Protein AF-A0A970XPZ6-F1 (afdb_monomer)

Solvent-accessible surface area (backbone atoms only — not comparable to full-atom values): 7240 Å² total; per-residue (Å²): 134,54,74,67,58,54,51,50,52,53,50,51,53,49,50,54,53,46,55,53,17,54,51,32,39,76,70,69,40,48,72,62,14,51,52,45,49,55,50,46,53,54,50,53,53,51,51,52,54,51,52,52,50,48,50,56,33,50,76,68,72,43,75,86,82,43,73,64,58,57,52,38,49,52,52,11,48,54,51,19,53,54,51,46,51,51,52,50,50,50,51,52,56,56,40,67,75,76,46,87,88,66,95,72,57,66,71,60,52,50,51,50,52,53,50,51,45,52,49,40,26,53,54,37,34,54,52,44,63,72,72,106

Radius of gyration: 18.89 Å; Cα contacts (8 Å, |Δi|>4): 57; chains: 1; bounding box: 42×30×52 Å

Sequence (132 aa):
MTTKQMLLLKYLILAFIGIIAIWQISSGNYAFGTGLLVGIIIAGITLSIKSRQINNLTEKGINPYDERVWTIAGKASYASIRVFAIISAIIVLTGSIWGPETMVNPYNLLGICLALLMLLYICFYYYYNWKM

pLDDT: mean 84.2, std 6.84, range [54.22, 95.0]

Foldseek 3Di:
DDPVVVVVVVVVVLVVLLVVLVVCVVVVNPVVSVVSVVVSVVVVVVVVVVVVVCVVCVVVVHDPDDPLLVVLLVQLLVQLVVVLVVVVVVVVVVCVVVDPPDDDDPVVVVVVSVVSSVVSSVVSSVVSVVVD

Structure (mmCIF, N/CA/C/O backbone):
data_AF-A0A970XPZ6-F1
#
_entry.id   AF-A0A970XPZ6-F1
#
loop_
_atom_site.group_PDB
_atom_site.id
_atom_site.type_symbol
_atom_site.label_atom_id
_atom_site.label_alt_id
_atom_site.label_comp_id
_atom_site.label_asym_id
_atom_site.label_entity_id
_atom_site.label_seq_id
_atom_site.pdbx_PDB_ins_code
_atom_site.Cartn_x
_atom_site.Cartn_y
_atom_site.Cartn_z
_atom_site.occupancy
_atom_site.B_iso_or_equiv
_atom_site.auth_seq_id
_atom_site.auth_comp_id
_atom_site.auth_asym_id
_atom_site.auth_atom_id
_atom_site.pdbx_PDB_model_num
ATOM 1 N N . MET A 1 1 ? 1.357 -1.908 22.784 1.00 54.22 1 MET A N 1
ATOM 2 C CA . MET A 1 1 ? 1.817 -0.666 22.121 1.00 54.22 1 MET A CA 1
ATOM 3 C C . MET A 1 1 ? 0.833 0.440 22.470 1.00 54.22 1 MET A C 1
ATOM 5 O O . MET A 1 1 ? -0.362 0.217 22.313 1.00 54.22 1 MET A O 1
ATOM 9 N N . THR A 1 2 ? 1.274 1.576 23.010 1.00 74.75 2 THR A N 1
ATOM 10 C CA . THR A 1 2 ? 0.337 2.653 23.390 1.00 74.75 2 THR A CA 1
ATOM 11 C C . THR A 1 2 ? -0.149 3.416 22.150 1.00 74.75 2 THR A C 1
ATOM 13 O O . THR A 1 2 ? 0.552 3.489 21.139 1.00 74.75 2 THR A O 1
ATOM 16 N N . THR A 1 3 ? -1.350 4.003 22.197 1.00 73.69 3 THR A N 1
ATOM 17 C CA . THR A 1 3 ? -1.936 4.781 21.080 1.00 73.69 3 THR A CA 1
ATOM 18 C C . THR A 1 3 ? -1.007 5.899 20.593 1.00 73.69 3 THR A C 1
ATOM 20 O O . THR A 1 3 ? -0.883 6.123 19.389 1.00 73.69 3 THR A O 1
ATOM 23 N N . LYS A 1 4 ? -0.277 6.532 21.521 1.00 75.00 4 LYS A N 1
ATOM 24 C CA . LYS A 1 4 ? 0.753 7.541 21.234 1.00 75.00 4 LYS A CA 1
ATOM 25 C C . LYS A 1 4 ? 1.959 6.962 20.484 1.00 75.00 4 LYS A C 1
ATOM 27 O O . LYS A 1 4 ? 2.384 7.549 19.495 1.00 75.00 4 LYS A O 1
ATOM 32 N N . GLN A 1 5 ? 2.470 5.797 20.894 1.00 82.31 5 GLN A N 1
ATOM 33 C CA . GLN A 1 5 ? 3.575 5.116 20.198 1.00 82.31 5 GLN A CA 1
ATOM 34 C C . GLN A 1 5 ? 3.187 4.704 18.773 1.00 82.31 5 GLN A C 1
ATOM 36 O O . GLN A 1 5 ? 3.985 4.833 17.849 1.00 82.31 5 GLN A O 1
ATOM 41 N N . MET A 1 6 ? 1.948 4.248 18.577 1.00 79.75 6 MET A N 1
ATOM 42 C CA . MET A 1 6 ? 1.447 3.854 17.260 1.00 79.75 6 MET A CA 1
ATOM 43 C C . MET A 1 6 ? 1.254 5.055 16.320 1.00 79.75 6 MET A C 1
ATOM 45 O O . MET A 1 6 ? 1.529 4.945 15.127 1.00 79.75 6 MET A O 1
ATOM 49 N N . LEU A 1 7 ? 0.807 6.207 16.831 1.00 80.94 7 LEU A N 1
ATOM 50 C CA . LEU A 1 7 ? 0.757 7.453 16.056 1.00 80.94 7 LEU A CA 1
ATOM 51 C C . LEU A 1 7 ? 2.159 7.936 15.678 1.00 80.94 7 LEU A C 1
ATOM 53 O O . LEU A 1 7 ? 2.390 8.274 14.519 1.00 80.94 7 LEU A O 1
ATOM 57 N N . LEU A 1 8 ? 3.096 7.910 16.628 1.00 85.69 8 LEU A N 1
ATOM 58 C CA . LEU A 1 8 ? 4.485 8.299 16.392 1.00 85.69 8 LEU A CA 1
ATOM 59 C C . LEU A 1 8 ? 5.123 7.423 15.305 1.00 85.69 8 LEU A C 1
ATOM 61 O O . LEU A 1 8 ? 5.716 7.955 14.370 1.00 85.69 8 LEU A O 1
ATOM 65 N N . LEU A 1 9 ? 4.917 6.103 15.360 1.00 87.31 9 LEU A N 1
ATOM 66 C CA . LEU A 1 9 ? 5.397 5.183 14.328 1.00 87.31 9 LEU A CA 1
ATOM 67 C C . LEU A 1 9 ? 4.852 5.546 12.937 1.00 87.31 9 LEU A C 1
ATOM 69 O O . LEU A 1 9 ? 5.608 5.570 11.970 1.00 87.31 9 LEU A O 1
ATOM 73 N N . LYS A 1 10 ? 3.5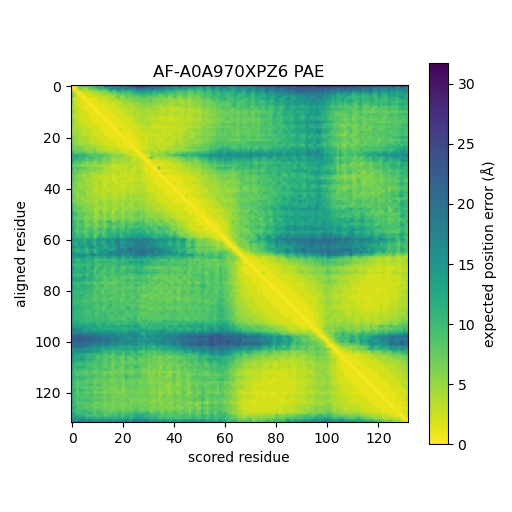58 5.868 12.824 1.00 84.56 10 LYS A N 1
ATOM 74 C CA . LYS A 1 10 ? 2.947 6.258 11.542 1.00 84.56 10 LYS A CA 1
ATOM 75 C C . LYS A 1 10 ? 3.564 7.538 10.978 1.00 84.56 10 LYS A C 1
ATOM 77 O O . LYS A 1 10 ? 3.843 7.590 9.784 1.00 84.56 10 LYS A O 1
ATOM 82 N N . TYR A 1 11 ? 3.816 8.539 11.821 1.00 86.88 11 TYR A N 1
ATOM 83 C CA . TYR A 1 11 ? 4.491 9.766 11.392 1.00 86.88 11 TYR A CA 1
ATOM 84 C C . TYR A 1 11 ? 5.957 9.534 11.019 1.00 86.88 11 TYR A C 1
ATOM 86 O O . TYR A 1 11 ? 6.414 10.110 10.036 1.00 86.88 11 TYR A O 1
ATOM 94 N N . LEU A 1 12 ? 6.673 8.655 11.728 1.00 89.69 12 LEU A N 1
ATOM 95 C CA . LEU A 1 12 ? 8.035 8.261 11.352 1.00 89.69 12 LEU A CA 1
ATOM 96 C C . LEU A 1 12 ? 8.075 7.575 9.986 1.00 89.69 12 LEU A C 1
ATOM 98 O O . LEU A 1 12 ? 8.940 7.891 9.176 1.00 89.69 12 LEU A O 1
ATOM 102 N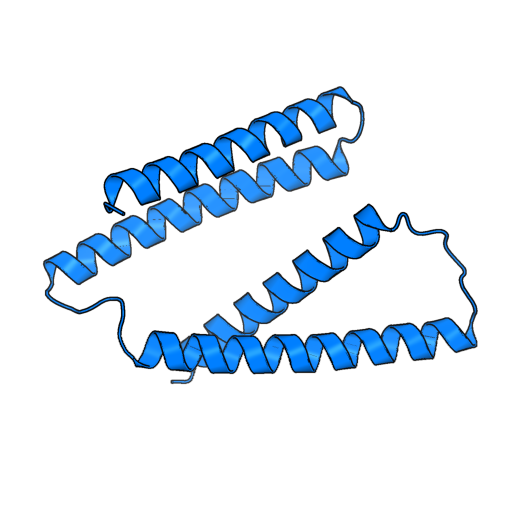 N . ILE A 1 13 ? 7.122 6.684 9.705 1.00 88.50 13 ILE A N 1
ATOM 103 C CA . ILE A 1 13 ? 7.010 6.037 8.392 1.00 88.50 13 ILE A CA 1
ATOM 104 C C . ILE A 1 13 ? 6.763 7.089 7.302 1.00 88.50 13 ILE A C 1
ATOM 106 O O . ILE A 1 13 ? 7.450 7.080 6.285 1.00 88.50 13 ILE A O 1
ATOM 110 N N . LEU A 1 14 ? 5.836 8.030 7.518 1.00 88.31 14 LEU A N 1
ATOM 111 C CA . LEU A 1 14 ? 5.578 9.110 6.556 1.00 88.31 14 LEU A CA 1
ATOM 112 C C . LEU A 1 14 ? 6.809 10.004 6.345 1.00 88.31 14 LEU A C 1
ATOM 114 O O . LEU A 1 14 ? 7.115 10.353 5.207 1.00 88.31 14 LEU A O 1
ATOM 118 N N . ALA A 1 15 ? 7.541 10.333 7.413 1.00 90.00 15 ALA A N 1
ATOM 119 C CA . ALA A 1 15 ? 8.773 11.113 7.332 1.00 90.00 15 ALA A CA 1
ATOM 120 C C . ALA A 1 15 ? 9.864 10.372 6.546 1.00 90.00 15 ALA A C 1
ATOM 122 O O . ALA A 1 15 ? 10.513 10.963 5.685 1.00 90.00 15 ALA A O 1
ATOM 123 N N . PHE A 1 16 ? 10.022 9.069 6.784 1.00 91.38 16 PHE A N 1
ATOM 124 C CA . PHE A 1 16 ? 10.981 8.234 6.065 1.00 91.38 16 PHE A CA 1
ATOM 125 C C . PHE A 1 16 ? 10.674 8.170 4.562 1.00 91.38 16 PHE A C 1
ATOM 127 O O . PHE A 1 16 ? 11.562 8.389 3.739 1.00 91.38 16 PHE A O 1
ATOM 134 N N . ILE A 1 17 ? 9.405 7.963 4.193 1.00 89.00 17 ILE A N 1
ATOM 135 C CA . ILE A 1 17 ? 8.975 7.990 2.786 1.00 89.00 17 ILE A CA 1
ATOM 136 C C . ILE A 1 17 ? 9.193 9.391 2.189 1.00 89.00 17 ILE A C 1
ATOM 138 O O . ILE A 1 17 ? 9.597 9.504 1.034 1.00 89.00 17 ILE A O 1
ATOM 142 N N . GLY A 1 18 ? 8.997 10.457 2.971 1.00 88.19 18 GLY A N 1
ATOM 143 C CA . GLY A 1 18 ? 9.252 11.838 2.548 1.00 88.19 18 GLY A CA 1
ATOM 144 C C . GLY A 1 18 ? 10.713 12.105 2.201 1.00 88.19 18 GLY A C 1
ATOM 145 O O . GLY A 1 18 ? 10.994 12.698 1.161 1.00 88.19 18 GLY A O 1
ATOM 146 N N . ILE A 1 19 ? 11.644 11.603 3.014 1.00 92.06 19 ILE A N 1
ATOM 147 C CA . ILE A 1 19 ? 13.085 11.698 2.738 1.00 92.06 19 ILE A CA 1
ATOM 148 C C . ILE A 1 19 ? 13.424 10.977 1.427 1.00 92.06 19 ILE A C 1
ATOM 150 O O . ILE A 1 19 ? 14.117 11.537 0.578 1.00 92.06 19 ILE A O 1
ATOM 154 N N . ILE A 1 20 ? 12.884 9.770 1.223 1.00 88.75 20 ILE A N 1
ATOM 155 C CA . ILE A 1 20 ? 13.082 9.003 -0.017 1.00 88.75 20 ILE A CA 1
ATOM 156 C C . ILE A 1 20 ? 12.513 9.754 -1.225 1.00 88.75 20 ILE A C 1
ATOM 158 O O . ILE A 1 20 ? 13.147 9.794 -2.278 1.00 88.75 20 ILE A O 1
ATOM 162 N N . ALA A 1 21 ? 11.340 10.371 -1.082 1.00 87.19 21 ALA A N 1
ATOM 163 C CA . ALA A 1 21 ? 10.704 11.123 -2.156 1.00 87.19 21 ALA A CA 1
ATOM 164 C C . ALA A 1 21 ? 11.554 12.330 -2.586 1.00 87.19 21 ALA A C 1
ATOM 166 O O . ALA A 1 21 ? 11.796 12.514 -3.779 1.00 87.19 21 ALA A O 1
ATOM 167 N N . ILE A 1 22 ? 12.065 13.106 -1.624 1.00 89.50 22 ILE A N 1
ATOM 168 C CA . ILE A 1 22 ? 12.953 14.250 -1.889 1.00 89.50 22 ILE A CA 1
ATOM 169 C C . ILE A 1 22 ? 14.245 13.776 -2.562 1.00 89.50 22 ILE A C 1
ATOM 171 O O . ILE A 1 22 ? 14.671 14.361 -3.559 1.00 89.50 22 ILE A O 1
ATOM 175 N N . TRP A 1 23 ? 14.832 12.682 -2.071 1.00 90.50 23 TRP A N 1
ATOM 176 C CA . TRP A 1 23 ? 16.043 12.111 -2.654 1.00 90.50 23 TRP A CA 1
ATOM 177 C C . TRP A 1 23 ? 15.837 11.638 -4.104 1.00 90.50 23 TRP A C 1
ATOM 179 O O . TRP A 1 23 ? 16.689 11.875 -4.964 1.00 90.50 23 TRP A O 1
ATOM 189 N N . GLN A 1 24 ? 14.686 11.036 -4.413 1.00 86.38 24 GLN A N 1
ATOM 190 C CA . GLN A 1 24 ? 14.331 10.612 -5.773 1.00 86.38 24 GLN A CA 1
ATOM 191 C C . GLN A 1 24 ? 14.150 11.796 -6.729 1.00 86.38 24 GLN A C 1
ATOM 193 O O . GLN A 1 24 ? 14.605 11.730 -7.871 1.00 86.38 24 GLN A O 1
ATOM 198 N N . ILE A 1 25 ? 13.570 12.904 -6.253 1.00 87.06 25 ILE A N 1
ATOM 199 C CA . ILE A 1 25 ? 13.474 14.150 -7.029 1.00 87.06 25 ILE A CA 1
ATOM 200 C C . ILE A 1 25 ? 14.874 14.703 -7.314 1.00 87.06 25 ILE A C 1
ATOM 202 O O . ILE A 1 25 ? 15.170 15.037 -8.459 1.00 87.06 25 ILE A O 1
ATOM 206 N N . SER A 1 26 ? 15.760 14.743 -6.310 1.00 87.75 26 SER A N 1
ATOM 207 C CA . SER A 1 26 ? 17.138 15.214 -6.513 1.00 87.75 26 SER A CA 1
ATOM 208 C C . SER A 1 26 ? 17.976 14.298 -7.411 1.00 87.75 26 SER A C 1
ATOM 210 O O . SER A 1 26 ? 18.891 14.772 -8.073 1.00 87.75 26 SER A O 1
ATOM 212 N N . SER A 1 27 ? 17.645 13.005 -7.472 1.00 86.31 27 SER A N 1
ATOM 213 C CA . SER A 1 27 ? 18.329 12.015 -8.318 1.00 86.31 27 SER A CA 1
ATOM 214 C C . SER A 1 27 ? 17.816 12.003 -9.768 1.00 86.31 27 SER A C 1
ATOM 216 O O . SER A 1 27 ? 18.243 11.170 -10.563 1.00 86.31 27 SER A O 1
ATOM 218 N N . GLY A 1 28 ? 16.892 12.907 -10.124 1.00 82.50 28 GLY A N 1
ATOM 219 C CA . GLY A 1 28 ? 16.363 13.074 -11.482 1.00 82.50 28 GLY A CA 1
ATOM 220 C C . GLY A 1 28 ? 15.112 12.247 -11.802 1.00 82.50 28 GLY A C 1
ATOM 221 O O . GLY A 1 28 ? 14.565 12.373 -12.897 1.00 82.50 28 GLY A O 1
ATOM 222 N N . ASN A 1 29 ? 14.601 11.440 -10.865 1.00 81.56 29 ASN A N 1
ATOM 223 C CA . ASN A 1 29 ? 13.380 10.654 -11.061 1.00 81.56 29 ASN A CA 1
ATOM 224 C C . ASN A 1 29 ? 12.138 11.408 -10.557 1.00 81.56 29 ASN A C 1
ATOM 226 O O . ASN A 1 29 ? 11.506 11.056 -9.554 1.00 81.56 29 ASN A O 1
ATOM 230 N N . TYR A 1 30 ? 11.790 12.475 -11.278 1.00 80.75 30 TYR A N 1
ATOM 231 C CA . TYR A 1 30 ? 10.707 13.389 -10.908 1.00 80.75 30 TYR A CA 1
ATOM 232 C C . TYR A 1 30 ? 9.338 12.707 -10.821 1.00 80.75 30 TYR A C 1
ATOM 234 O O . TYR A 1 30 ? 8.588 12.969 -9.883 1.00 80.75 30 TYR A O 1
ATOM 242 N N . ALA A 1 31 ? 9.005 11.813 -11.757 1.00 78.31 31 ALA A N 1
ATOM 243 C CA . ALA A 1 31 ? 7.698 11.151 -11.786 1.00 78.31 31 ALA A CA 1
ATOM 244 C C . ALA A 1 31 ? 7.470 10.274 -10.544 1.00 78.31 31 ALA A C 1
ATOM 246 O O . ALA A 1 31 ? 6.422 10.348 -9.904 1.00 78.31 31 ALA A O 1
ATOM 247 N N . PHE A 1 32 ? 8.475 9.486 -10.155 1.00 78.56 32 PHE A N 1
ATOM 248 C CA . PHE A 1 32 ? 8.377 8.629 -8.975 1.00 78.56 32 PHE A CA 1
ATOM 249 C C . PHE A 1 32 ? 8.377 9.444 -7.673 1.00 78.56 32 PHE A C 1
ATOM 251 O O . PHE A 1 32 ? 7.538 9.222 -6.798 1.00 78.56 32 PHE A O 1
ATOM 258 N N . GLY A 1 33 ? 9.274 10.428 -7.556 1.00 80.94 33 GLY A N 1
ATOM 259 C CA . GLY A 1 33 ? 9.377 11.267 -6.361 1.00 80.94 33 GLY A CA 1
ATOM 260 C C . GLY A 1 33 ? 8.140 12.141 -6.114 1.00 80.94 33 GLY A C 1
ATOM 261 O O . GLY A 1 33 ? 7.667 12.237 -4.981 1.00 80.94 33 GLY A O 1
ATOM 262 N N . THR A 1 34 ? 7.550 12.714 -7.167 1.00 83.12 34 THR A N 1
ATOM 263 C CA . THR A 1 34 ? 6.284 13.467 -7.060 1.00 83.12 34 THR A CA 1
ATOM 264 C C . THR A 1 34 ? 5.112 12.561 -6.684 1.00 83.12 34 THR A C 1
ATOM 266 O O . THR A 1 34 ? 4.318 12.931 -5.818 1.00 83.12 34 THR A O 1
ATOM 269 N N . GLY A 1 35 ? 5.042 11.347 -7.243 1.00 83.44 35 GLY A N 1
ATOM 270 C CA . GLY A 1 35 ? 4.042 10.346 -6.865 1.00 83.44 35 GLY A CA 1
ATOM 271 C C . GLY A 1 35 ? 4.102 9.978 -5.379 1.00 83.44 35 GLY A C 1
ATOM 272 O O . GLY A 1 35 ? 3.068 9.944 -4.708 1.00 83.44 35 GLY A O 1
ATOM 273 N N . LEU A 1 36 ? 5.308 9.783 -4.835 1.00 85.12 36 LEU A N 1
ATOM 274 C CA . LEU A 1 36 ? 5.499 9.536 -3.403 1.00 85.12 36 LEU A CA 1
ATOM 275 C C . LEU A 1 36 ? 5.056 10.728 -2.543 1.00 85.12 36 LEU A C 1
ATOM 277 O O . LEU A 1 36 ? 4.357 10.523 -1.550 1.00 85.12 36 LEU A O 1
ATOM 281 N N . LEU A 1 37 ? 5.402 11.965 -2.923 1.00 86.62 37 LEU A N 1
ATOM 282 C CA . LEU A 1 37 ? 4.977 13.163 -2.186 1.00 86.62 37 LEU A CA 1
ATOM 283 C C . LEU A 1 37 ? 3.452 13.310 -2.148 1.00 86.62 37 LEU A C 1
ATOM 285 O O . LEU A 1 37 ? 2.884 13.530 -1.076 1.00 86.62 37 LEU A O 1
ATOM 289 N N . VAL A 1 38 ? 2.780 13.140 -3.289 1.00 87.50 38 VAL A N 1
ATOM 290 C CA . VAL A 1 38 ? 1.310 13.173 -3.355 1.00 87.50 38 VAL A CA 1
ATOM 291 C C . VAL A 1 38 ? 0.712 12.074 -2.472 1.00 87.50 38 VAL A C 1
ATOM 293 O O . VAL A 1 38 ? -0.213 12.338 -1.700 1.00 87.50 38 VAL A O 1
ATOM 296 N N . GLY A 1 39 ? 1.282 10.867 -2.514 1.00 84.81 39 GLY A N 1
ATOM 297 C CA . GLY A 1 39 ? 0.878 9.755 -1.656 1.00 84.81 39 GLY A CA 1
ATOM 298 C C . GLY A 1 39 ? 0.982 10.078 -0.162 1.00 84.81 39 GLY A C 1
ATOM 299 O O . GLY A 1 39 ? 0.042 9.807 0.587 1.00 84.81 39 GLY A O 1
ATOM 300 N N . ILE A 1 40 ? 2.076 10.713 0.273 1.00 88.38 40 ILE A N 1
ATOM 301 C CA . ILE A 1 40 ? 2.269 11.141 1.670 1.00 88.38 40 ILE A CA 1
ATOM 302 C C . ILE A 1 40 ? 1.209 12.161 2.085 1.00 88.38 40 ILE A C 1
ATOM 304 O O . ILE A 1 40 ? 0.641 12.037 3.171 1.00 88.38 40 ILE A O 1
ATOM 308 N N . ILE A 1 41 ? 0.918 13.150 1.234 1.00 86.19 41 ILE A N 1
ATOM 309 C CA . ILE A 1 41 ? -0.080 14.187 1.528 1.00 86.19 41 ILE A 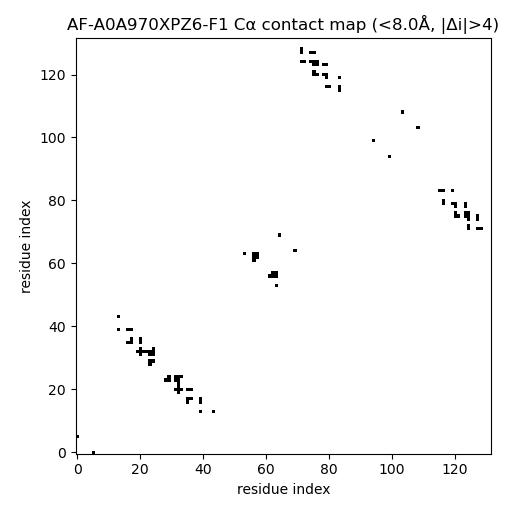CA 1
ATOM 310 C C . ILE A 1 41 ? -1.460 13.548 1.720 1.00 86.19 41 ILE A C 1
ATOM 312 O O . ILE A 1 41 ? -2.112 13.773 2.744 1.00 86.19 41 ILE A O 1
ATOM 316 N N . ILE A 1 42 ? -1.883 12.695 0.783 1.00 86.06 42 ILE A N 1
ATOM 317 C CA . ILE A 1 42 ? -3.173 11.994 0.855 1.00 86.06 42 ILE A CA 1
ATOM 318 C C . ILE A 1 42 ? -3.234 11.099 2.100 1.00 86.06 42 ILE A C 1
ATOM 320 O O . ILE A 1 42 ? -4.237 11.104 2.824 1.00 86.06 42 ILE A O 1
ATOM 324 N N . ALA A 1 43 ? -2.163 10.355 2.387 1.00 85.19 43 ALA A N 1
ATOM 325 C CA . ALA A 1 43 ? -2.083 9.495 3.562 1.00 85.19 43 ALA A CA 1
ATOM 326 C C . ALA A 1 43 ? -2.174 10.301 4.867 1.00 85.19 43 ALA A C 1
ATOM 328 O O . ALA A 1 43 ? -2.912 9.909 5.773 1.00 85.19 43 ALA A O 1
ATOM 329 N N . GLY A 1 44 ? -1.492 11.445 4.952 1.00 83.81 44 GLY A N 1
ATOM 330 C CA . GLY A 1 44 ? -1.534 12.342 6.108 1.00 83.81 44 GLY A CA 1
ATOM 331 C C . GLY A 1 44 ? -2.930 12.919 6.358 1.00 83.81 44 GLY A C 1
ATOM 332 O O . GLY A 1 44 ? -3.426 12.868 7.488 1.00 83.81 44 GLY A O 1
ATOM 333 N N . ILE A 1 45 ? -3.604 13.390 5.303 1.00 84.50 45 ILE A N 1
ATOM 334 C CA . ILE A 1 45 ? -4.986 13.893 5.384 1.00 84.50 45 ILE A CA 1
ATOM 335 C C . ILE A 1 45 ? -5.923 12.782 5.870 1.00 84.50 45 ILE A C 1
ATOM 337 O O . ILE A 1 45 ? -6.667 12.964 6.836 1.00 84.50 45 ILE A O 1
ATOM 341 N N . THR A 1 46 ? -5.842 11.604 5.250 1.00 81.69 46 THR A N 1
ATOM 342 C CA . THR A 1 46 ? -6.696 10.456 5.588 1.00 81.69 46 THR A CA 1
ATOM 343 C C . THR A 1 46 ? -6.472 9.996 7.029 1.00 81.69 46 THR A C 1
ATOM 345 O O . THR A 1 46 ? -7.430 9.702 7.748 1.00 81.69 46 THR A O 1
ATOM 348 N N . LEU A 1 47 ? -5.216 9.975 7.488 1.00 83.25 47 LEU A N 1
ATOM 349 C CA . LEU A 1 47 ? -4.874 9.612 8.860 1.00 83.25 47 LEU A CA 1
ATOM 350 C C . LEU A 1 47 ? -5.478 10.596 9.869 1.00 83.25 47 LEU A C 1
ATOM 352 O O . LEU A 1 47 ? -6.035 10.165 10.880 1.00 83.25 47 LEU A O 1
ATOM 356 N N . SER A 1 48 ? -5.402 11.896 9.579 1.00 80.88 48 SER A N 1
ATOM 357 C CA . SER A 1 48 ? -5.963 12.950 10.429 1.00 80.88 48 SER A CA 1
ATOM 358 C C . SER A 1 48 ? -7.484 12.829 10.546 1.00 80.88 48 SER A C 1
ATOM 360 O O . SER A 1 48 ? -8.021 12.810 11.657 1.00 80.88 48 SER A O 1
ATOM 362 N N . ILE A 1 49 ? -8.178 12.642 9.416 1.00 83.25 49 ILE A N 1
ATOM 363 C CA . ILE A 1 49 ? -9.635 12.437 9.387 1.00 83.25 49 ILE A CA 1
ATOM 364 C C . ILE A 1 49 ? -10.012 11.200 10.207 1.00 83.25 49 ILE A C 1
ATOM 366 O O . ILE A 1 49 ? -10.863 11.282 11.096 1.00 83.25 49 ILE A O 1
ATOM 370 N N . LYS A 1 50 ? -9.341 10.069 9.965 1.00 80.50 50 LYS A N 1
ATOM 371 C CA . LYS A 1 50 ? -9.628 8.813 10.666 1.00 80.50 50 LYS A CA 1
ATOM 372 C C . LYS A 1 50 ? -9.354 8.923 12.167 1.00 80.50 50 LYS A C 1
ATOM 374 O O . LYS A 1 50 ? -10.136 8.415 12.963 1.00 80.50 50 LYS A O 1
ATOM 379 N N . SER A 1 51 ? -8.285 9.609 12.571 1.00 79.56 51 SER A N 1
ATOM 380 C CA . SER A 1 51 ? -7.976 9.814 13.991 1.00 79.56 51 SER A CA 1
ATOM 381 C C . SER A 1 51 ? -9.050 10.648 14.690 1.00 79.56 51 SER A C 1
ATOM 383 O O . SER A 1 51 ? -9.440 10.309 15.804 1.00 79.56 51 SER A O 1
ATOM 385 N N . ARG A 1 52 ? -9.564 11.699 14.036 1.00 80.38 52 ARG A N 1
ATOM 386 C CA . ARG A 1 52 ? -10.680 12.500 14.569 1.00 80.38 52 ARG A CA 1
ATOM 387 C C . ARG A 1 52 ? -11.954 11.668 14.700 1.00 80.38 52 ARG A C 1
ATOM 389 O O . ARG A 1 52 ? -12.608 11.715 15.733 1.00 80.38 52 ARG A O 1
ATOM 396 N N . GLN A 1 53 ? -12.280 10.869 13.685 1.00 79.88 53 GLN A N 1
ATOM 397 C CA . GLN A 1 53 ? -13.456 9.994 13.717 1.00 79.88 53 GLN A CA 1
ATOM 398 C C . GLN A 1 53 ? -13.372 8.941 14.826 1.00 79.88 53 GLN A C 1
ATOM 400 O O . GLN A 1 53 ? -14.345 8.753 15.550 1.00 79.88 53 GLN A O 1
ATOM 405 N N . ILE A 1 54 ? -12.218 8.289 14.997 1.00 79.69 54 ILE A N 1
ATOM 406 C CA . ILE A 1 54 ? -12.020 7.292 16.060 1.00 79.69 54 ILE A CA 1
ATOM 407 C C . ILE A 1 54 ? -12.171 7.937 17.440 1.00 79.69 54 ILE A C 1
ATOM 409 O O . ILE A 1 54 ? -12.849 7.365 18.292 1.00 79.69 54 ILE A O 1
ATOM 413 N N . ASN A 1 55 ? -11.597 9.124 17.656 1.00 80.19 55 ASN A N 1
ATOM 414 C CA . ASN A 1 55 ? -11.738 9.837 18.926 1.00 80.19 55 ASN A CA 1
ATOM 415 C C . ASN A 1 55 ? -13.211 10.166 19.210 1.00 80.19 55 ASN A C 1
ATOM 417 O O . ASN A 1 55 ? -13.705 9.820 20.276 1.00 80.19 55 ASN A O 1
ATOM 421 N N . ASN A 1 56 ? -13.941 10.693 18.220 1.00 81.56 56 ASN A N 1
ATOM 422 C CA . ASN A 1 56 ? -15.371 10.994 18.353 1.00 81.56 56 ASN A CA 1
ATOM 423 C C . ASN A 1 56 ? -16.226 9.744 18.641 1.00 81.56 56 ASN A C 1
ATOM 425 O O . ASN A 1 56 ? -17.203 9.823 19.381 1.00 81.56 56 ASN A O 1
ATOM 429 N N . LEU A 1 57 ? -15.906 8.594 18.036 1.00 78.81 57 LEU A N 1
ATOM 430 C CA . LEU A 1 57 ? -16.606 7.327 18.299 1.00 78.81 57 LEU A CA 1
ATOM 431 C C . LEU A 1 57 ? -16.299 6.799 19.704 1.00 78.81 57 LEU A C 1
ATOM 433 O O . LEU A 1 57 ? -17.206 6.345 20.398 1.00 78.81 57 LEU A O 1
ATOM 437 N N . THR A 1 58 ? -15.044 6.936 20.137 1.00 79.50 58 THR A N 1
ATOM 438 C CA . THR A 1 58 ? -14.596 6.539 21.479 1.00 79.50 58 THR A CA 1
ATOM 439 C C . THR A 1 58 ? -15.259 7.399 22.557 1.00 79.50 58 THR A C 1
ATOM 441 O O . THR A 1 58 ? -15.734 6.866 23.554 1.00 79.50 58 THR A O 1
ATOM 444 N N . GLU A 1 59 ? -15.369 8.713 22.337 1.00 82.31 59 GLU A N 1
ATOM 445 C CA . GLU A 1 59 ? -16.079 9.643 23.231 1.00 82.31 59 GLU A CA 1
ATOM 446 C C . GLU A 1 59 ? -17.573 9.321 23.354 1.00 82.31 59 GLU A C 1
ATOM 448 O O . GLU A 1 59 ? -18.169 9.524 24.407 1.00 82.31 59 GLU A O 1
ATOM 453 N N . LYS A 1 60 ? -18.179 8.764 22.299 1.00 83.12 60 LYS A N 1
ATOM 454 C CA . LYS A 1 60 ? -19.574 8.301 22.305 1.00 83.12 60 LYS A CA 1
ATOM 455 C C . LYS A 1 60 ? -19.757 6.909 22.922 1.00 83.12 60 LYS A C 1
ATOM 457 O O . LYS A 1 60 ? -20.874 6.401 22.918 1.00 83.12 60 LYS A O 1
ATOM 462 N N . GLY A 1 61 ? -18.688 6.275 23.410 1.00 78.50 61 GLY A N 1
ATOM 463 C CA . GLY A 1 61 ? -18.724 4.912 23.950 1.00 78.50 61 GLY A CA 1
ATOM 464 C C . GLY A 1 61 ? -19.001 3.829 22.900 1.00 78.50 61 GLY A C 1
ATOM 465 O O . GLY A 1 61 ? -19.294 2.691 23.258 1.00 78.50 61 GLY A O 1
ATOM 466 N N . ILE A 1 62 ? -18.918 4.160 21.606 1.00 75.81 62 ILE A N 1
ATOM 467 C CA . ILE A 1 62 ? -19.116 3.213 20.505 1.00 75.81 62 ILE A CA 1
ATOM 468 C C . ILE A 1 62 ? -17.781 2.525 20.242 1.00 75.81 62 ILE A C 1
ATOM 470 O O . ILE A 1 62 ? -16.782 3.205 20.021 1.00 75.81 62 ILE A O 1
ATOM 474 N N . ASN A 1 63 ? -17.754 1.190 20.221 1.00 75.00 63 ASN A N 1
ATOM 475 C CA . ASN A 1 63 ? -16.547 0.447 19.866 1.00 75.00 63 ASN A CA 1
ATOM 476 C C . ASN A 1 63 ? -16.222 0.650 18.368 1.00 75.00 63 ASN A C 1
ATOM 478 O O . ASN A 1 63 ? -16.965 0.160 17.517 1.00 75.00 63 ASN A O 1
ATOM 482 N N . PRO A 1 64 ? -15.119 1.336 18.008 1.00 65.00 64 PRO A N 1
ATOM 483 C CA . PRO A 1 64 ? -14.759 1.562 16.609 1.00 65.00 64 PRO A CA 1
ATOM 484 C C . PRO A 1 64 ? -14.174 0.311 15.930 1.00 65.00 64 PRO A C 1
ATOM 486 O O . PRO A 1 64 ? -14.036 0.291 14.706 1.00 65.00 64 PRO A O 1
ATOM 489 N N . TYR A 1 65 ? -13.819 -0.722 16.700 1.00 67.19 65 TYR A N 1
ATOM 490 C CA . TYR A 1 65 ? -13.289 -1.996 16.212 1.00 67.19 65 TYR A CA 1
ATOM 491 C C . TYR A 1 65 ? -14.304 -3.110 16.453 1.00 67.19 65 TYR A C 1
ATOM 493 O O . TYR A 1 65 ? -14.085 -4.019 17.253 1.00 67.19 65 TYR A O 1
ATOM 501 N N . ASP A 1 66 ? -15.432 -2.994 15.764 1.00 74.19 66 ASP A N 1
ATOM 502 C CA . ASP A 1 66 ? -16.499 -3.984 15.794 1.00 74.19 66 ASP A CA 1
ATOM 503 C C . ASP A 1 66 ? -16.139 -5.227 14.953 1.00 74.19 66 ASP A C 1
ATOM 505 O O . ASP A 1 66 ? -15.370 -5.153 13.985 1.00 74.19 66 ASP A O 1
ATOM 509 N N . GLU A 1 67 ? -16.716 -6.378 15.283 1.00 76.31 67 GLU A N 1
ATOM 510 C CA . GLU A 1 67 ? -16.526 -7.659 14.579 1.00 76.31 67 GLU A CA 1
ATOM 511 C C . GLU A 1 67 ? -16.887 -7.569 13.085 1.00 76.31 67 GLU A C 1
ATOM 513 O O . GLU A 1 67 ? -16.288 -8.214 12.211 1.00 76.31 67 GLU A O 1
ATOM 518 N N . ARG A 1 68 ? -17.812 -6.664 12.763 1.00 77.81 68 ARG A N 1
ATOM 519 C CA . ARG A 1 68 ? -18.200 -6.315 11.397 1.00 77.81 68 ARG A CA 1
ATOM 520 C C . ARG A 1 68 ? -17.042 -5.739 10.583 1.00 77.81 68 ARG A C 1
ATOM 522 O O . ARG A 1 68 ? -16.905 -6.087 9.412 1.00 77.81 68 ARG A O 1
ATOM 529 N N . VAL A 1 69 ? -16.168 -4.931 11.187 1.00 81.25 69 VAL A N 1
ATOM 530 C CA . VAL A 1 69 ? -14.997 -4.343 10.507 1.00 81.25 69 VAL A CA 1
ATOM 531 C C . VAL A 1 69 ? -14.021 -5.438 10.079 1.00 81.25 69 VAL A C 1
ATOM 533 O O . VAL A 1 69 ? -13.540 -5.433 8.945 1.00 81.25 69 VAL A O 1
ATOM 536 N N . TRP A 1 70 ? -13.781 -6.416 10.954 1.00 80.81 70 TRP A N 1
ATOM 537 C CA . TRP A 1 70 ? -12.944 -7.579 10.649 1.00 80.81 70 TRP A CA 1
ATOM 538 C C . TRP A 1 70 ? -13.542 -8.443 9.541 1.00 80.81 70 TRP A C 1
ATOM 540 O O . TRP A 1 70 ? -12.833 -8.867 8.626 1.00 80.81 70 TRP A O 1
ATOM 550 N N . THR A 1 71 ? -14.859 -8.640 9.571 1.00 85.31 71 THR A N 1
ATOM 551 C CA . THR A 1 71 ? -15.574 -9.415 8.551 1.00 85.31 71 THR A CA 1
ATOM 552 C C . THR A 1 71 ? -15.524 -8.735 7.178 1.00 85.31 71 THR A C 1
ATOM 554 O O . THR A 1 71 ? -15.287 -9.396 6.162 1.00 85.31 71 THR A O 1
ATOM 557 N N . ILE A 1 72 ? -15.701 -7.411 7.134 1.00 87.44 72 ILE A N 1
ATOM 558 C CA . ILE A 1 72 ? -15.588 -6.603 5.911 1.00 87.44 72 ILE A CA 1
ATOM 559 C C . ILE A 1 72 ? -14.157 -6.654 5.368 1.00 87.44 72 ILE A C 1
ATOM 561 O O . ILE A 1 72 ? -13.969 -6.921 4.181 1.00 87.44 72 ILE A O 1
ATOM 565 N N . ALA A 1 73 ? -13.151 -6.464 6.227 1.00 88.38 73 ALA A N 1
ATOM 566 C CA . ALA A 1 73 ? -11.742 -6.530 5.839 1.00 88.38 73 ALA A CA 1
ATOM 567 C C . ALA A 1 73 ? -11.368 -7.905 5.259 1.00 88.38 73 ALA A C 1
ATOM 569 O O . ALA A 1 73 ? -10.715 -7.980 4.216 1.00 88.38 73 ALA A O 1
ATOM 570 N N . GLY A 1 74 ? -11.835 -8.991 5.884 1.00 88.06 74 GLY A N 1
ATOM 571 C CA . GLY A 1 74 ? -11.620 -10.353 5.395 1.00 88.06 74 GLY A CA 1
ATOM 572 C C . GLY A 1 74 ? -12.229 -10.585 4.010 1.00 88.06 74 GLY A C 1
ATOM 573 O O . GLY A 1 74 ? -11.545 -11.063 3.103 1.00 88.06 74 GLY A O 1
ATOM 574 N N . LYS A 1 75 ? -13.490 -10.178 3.806 1.00 89.69 75 LYS A N 1
ATOM 575 C CA . LYS A 1 75 ? -14.165 -10.290 2.499 1.00 89.69 75 LYS A CA 1
ATOM 576 C C . LYS A 1 75 ? -13.495 -9.432 1.426 1.00 89.69 75 LYS A C 1
ATOM 578 O O . LYS A 1 75 ? -13.316 -9.900 0.303 1.00 89.69 75 LYS A O 1
ATOM 583 N N . ALA A 1 76 ? -13.087 -8.214 1.777 1.00 91.12 76 ALA A N 1
ATOM 584 C CA . ALA A 1 76 ? -12.386 -7.312 0.871 1.00 91.12 76 ALA A CA 1
ATOM 585 C C . ALA A 1 76 ? -11.026 -7.871 0.433 1.00 91.12 76 ALA A C 1
ATOM 587 O O . ALA A 1 76 ? -10.720 -7.841 -0.756 1.00 91.12 76 ALA A O 1
ATOM 588 N N . SER A 1 77 ? -10.250 -8.430 1.368 1.00 91.38 77 SER A N 1
ATOM 589 C CA . SER A 1 77 ? -8.956 -9.069 1.088 1.00 91.38 77 SER A CA 1
ATOM 590 C C . SER A 1 77 ? -9.099 -10.287 0.174 1.00 91.38 77 SER A C 1
ATOM 592 O O . SER A 1 77 ? -8.382 -10.430 -0.814 1.00 91.38 77 SER A O 1
ATOM 594 N N . TYR A 1 78 ? -10.084 -11.145 0.445 1.00 92.69 78 TYR A N 1
ATOM 595 C CA . TYR A 1 78 ? -10.326 -12.313 -0.399 1.00 92.69 78 TYR A CA 1
ATOM 596 C C . TYR A 1 78 ? -10.742 -11.918 -1.825 1.00 92.69 78 TYR A C 1
ATOM 598 O O . TYR A 1 78 ? -10.224 -12.460 -2.805 1.00 92.69 78 TYR A O 1
ATOM 606 N N . ALA A 1 79 ? -11.650 -10.945 -1.953 1.00 91.75 79 ALA A N 1
ATOM 607 C CA . ALA A 1 79 ? -12.094 -10.445 -3.249 1.00 91.75 79 ALA A CA 1
ATOM 608 C C . ALA A 1 79 ? -10.952 -9.777 -4.031 1.00 91.75 79 ALA A C 1
ATOM 610 O O . ALA A 1 79 ? -10.789 -10.060 -5.220 1.00 91.75 79 ALA A O 1
ATOM 611 N N . SER A 1 80 ? -10.135 -8.945 -3.375 1.00 93.00 80 SER A N 1
ATOM 612 C CA . SER A 1 80 ? -9.026 -8.247 -4.030 1.00 93.00 80 SER A CA 1
ATOM 613 C C . SER A 1 80 ? -7.980 -9.218 -4.561 1.00 93.00 80 SER A C 1
ATOM 615 O O . SER A 1 80 ? -7.608 -9.104 -5.726 1.00 93.00 80 SER A O 1
ATOM 617 N N . ILE A 1 81 ? -7.567 -10.213 -3.769 1.00 94.00 81 ILE A N 1
ATOM 618 C CA . ILE A 1 81 ? -6.589 -11.225 -4.192 1.00 94.00 81 ILE A CA 1
ATOM 619 C C . ILE A 1 81 ? -7.136 -12.047 -5.360 1.00 94.00 81 ILE A C 1
ATOM 621 O O . ILE A 1 81 ? -6.431 -12.262 -6.345 1.00 94.00 81 ILE A O 1
ATOM 625 N N . ARG A 1 82 ? -8.400 -12.481 -5.287 1.00 94.56 82 ARG A N 1
ATOM 626 C CA . ARG A 1 82 ? -9.019 -13.276 -6.356 1.00 94.56 82 ARG A CA 1
ATOM 627 C C . ARG A 1 82 ? -9.073 -12.503 -7.672 1.00 94.56 82 ARG A C 1
ATOM 629 O O . ARG A 1 82 ? -8.702 -13.038 -8.713 1.00 94.56 82 ARG A O 1
ATOM 636 N N . VAL A 1 83 ? -9.522 -11.252 -7.628 1.00 94.00 83 VAL A N 1
ATOM 637 C CA . VAL A 1 83 ? -9.613 -10.391 -8.815 1.00 94.00 83 VAL A CA 1
ATOM 638 C C . VAL A 1 83 ? -8.223 -10.057 -9.348 1.00 94.00 83 VAL A C 1
ATOM 640 O O . VAL A 1 83 ? -8.000 -10.149 -10.552 1.00 94.00 83 VAL A O 1
ATOM 643 N N . PHE A 1 84 ? -7.268 -9.761 -8.467 1.00 94.56 84 PHE A N 1
ATOM 644 C CA . PHE A 1 84 ? -5.876 -9.524 -8.838 1.00 94.56 84 PHE A CA 1
ATOM 645 C C . PHE A 1 84 ? -5.253 -10.733 -9.548 1.00 94.56 84 PHE A C 1
ATOM 647 O O . PHE A 1 84 ? -4.597 -10.569 -10.577 1.00 94.56 84 PHE A O 1
ATOM 654 N N . ALA A 1 85 ? -5.494 -11.947 -9.045 1.00 94.12 85 ALA A N 1
ATOM 655 C CA . ALA A 1 85 ? -5.008 -13.180 -9.659 1.00 94.12 85 ALA A CA 1
ATOM 656 C C . ALA A 1 85 ? -5.611 -13.401 -11.054 1.00 94.12 85 ALA A C 1
ATOM 658 O O . ALA A 1 85 ? -4.883 -13.740 -11.983 1.00 94.12 85 ALA A O 1
ATOM 659 N N . ILE A 1 86 ? -6.915 -13.148 -11.223 1.00 95.00 86 ILE A N 1
ATOM 660 C CA . ILE A 1 86 ? -7.588 -13.246 -12.527 1.00 95.00 86 ILE A CA 1
ATOM 661 C C . ILE A 1 86 ? -7.010 -12.224 -13.513 1.00 95.00 86 ILE A C 1
ATOM 66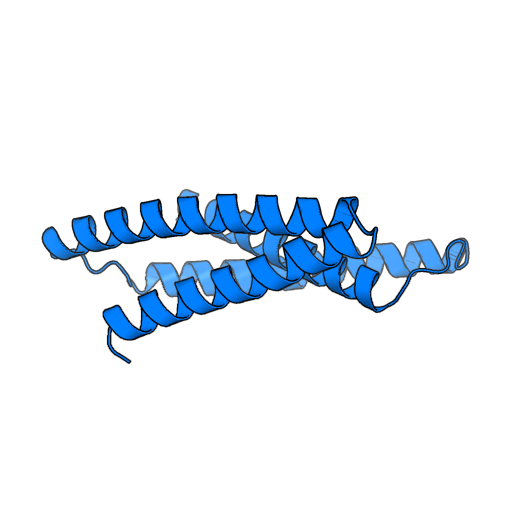3 O O . ILE A 1 86 ? -6.655 -12.592 -14.629 1.00 95.00 86 ILE A O 1
ATOM 667 N N . ILE A 1 87 ? -6.866 -10.961 -13.102 1.00 93.50 87 ILE A N 1
ATOM 668 C CA . ILE A 1 87 ? -6.276 -9.906 -13.940 1.00 93.50 87 ILE A CA 1
ATOM 669 C C . ILE A 1 87 ? -4.844 -10.280 -14.338 1.00 93.50 87 ILE A C 1
ATOM 671 O O . ILE A 1 87 ? -4.489 -10.188 -15.509 1.00 93.50 87 ILE A O 1
ATOM 675 N N . SER A 1 88 ? -4.039 -10.756 -13.386 1.00 91.00 88 SER A N 1
ATOM 676 C CA . SER A 1 88 ? -2.657 -11.176 -13.644 1.00 91.00 88 SER A CA 1
ATOM 677 C C . SER A 1 88 ? -2.597 -12.341 -14.632 1.00 91.00 88 SER A C 1
ATOM 679 O O . SER A 1 88 ? -1.797 -12.311 -15.562 1.00 91.00 88 SER A O 1
ATOM 681 N N . ALA A 1 89 ? -3.475 -13.337 -14.478 1.00 92.25 89 ALA A N 1
ATOM 682 C CA . ALA A 1 89 ? -3.567 -14.461 -15.404 1.00 92.25 89 ALA A CA 1
ATOM 683 C C . ALA A 1 89 ? -3.941 -14.001 -16.820 1.00 92.25 89 ALA A C 1
ATOM 685 O O . ALA A 1 89 ? -3.309 -14.432 -17.780 1.00 92.25 89 ALA A O 1
ATOM 686 N N . ILE A 1 90 ? -4.911 -13.090 -16.952 1.00 91.44 90 ILE A N 1
ATOM 687 C CA . ILE A 1 90 ? -5.296 -12.514 -18.248 1.00 91.44 90 ILE A CA 1
ATOM 688 C C . ILE A 1 90 ? -4.105 -11.795 -18.886 1.00 91.44 90 ILE A C 1
ATOM 690 O O . ILE A 1 90 ? -3.791 -12.075 -20.039 1.00 91.44 90 ILE A O 1
ATOM 694 N N . ILE A 1 91 ? -3.407 -10.934 -18.136 1.00 88.12 91 ILE A N 1
ATOM 695 C CA . ILE A 1 91 ? -2.235 -10.196 -18.634 1.00 88.12 91 ILE A CA 1
ATOM 696 C C . ILE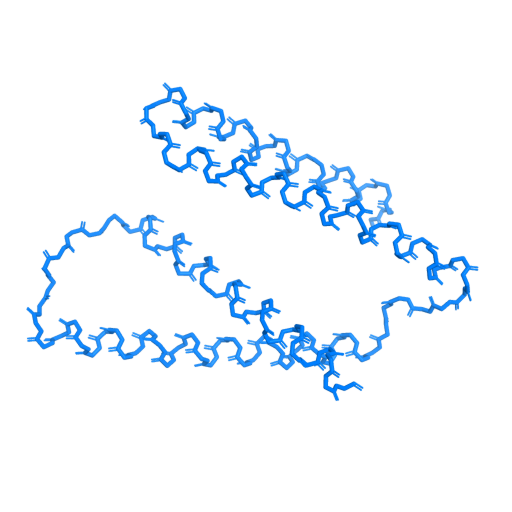 A 1 91 ? -1.154 -11.165 -19.128 1.00 88.12 91 ILE A C 1
ATOM 698 O O . ILE A 1 91 ? -0.660 -11.007 -20.244 1.00 88.12 91 ILE A O 1
ATOM 702 N N . VAL A 1 92 ? -0.821 -12.195 -18.344 1.00 87.69 92 VAL A N 1
ATOM 703 C CA 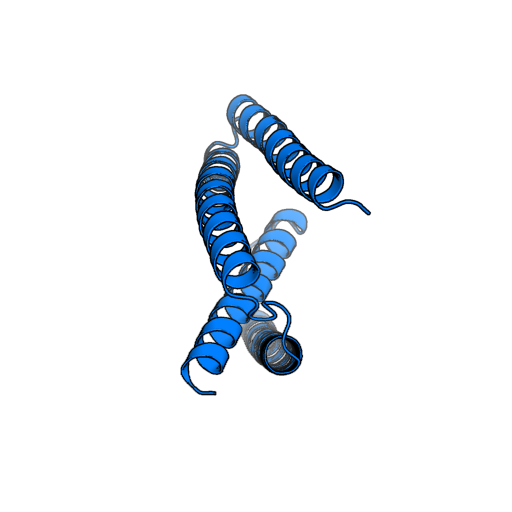. VAL A 1 92 ? 0.197 -13.193 -18.714 1.00 87.69 92 VAL A CA 1
ATOM 704 C C . VAL A 1 92 ? -0.214 -13.980 -19.958 1.00 87.69 92 VAL A C 1
ATOM 706 O O . VAL A 1 92 ? 0.599 -14.143 -20.866 1.00 87.69 92 VAL A O 1
ATOM 709 N N . LEU A 1 93 ? -1.471 -14.427 -20.040 1.00 89.19 93 LEU A N 1
ATOM 710 C CA . LEU A 1 93 ? -1.982 -15.139 -21.212 1.00 89.19 93 LEU A CA 1
ATOM 711 C C . LEU A 1 93 ? -1.922 -14.257 -22.460 1.00 89.19 93 LEU A C 1
ATOM 713 O O . LEU A 1 93 ? -1.401 -14.691 -23.483 1.00 89.19 93 LEU A O 1
ATOM 717 N N . THR A 1 94 ? -2.366 -13.004 -22.371 1.00 86.06 94 THR A N 1
ATOM 718 C CA . THR A 1 94 ? -2.270 -12.070 -23.501 1.00 86.06 94 THR A CA 1
ATOM 719 C C . THR A 1 94 ? -0.820 -11.789 -23.899 1.00 86.06 94 THR A C 1
ATOM 721 O O . THR A 1 94 ? -0.489 -11.831 -25.080 1.00 86.06 94 THR A O 1
ATOM 724 N N . GLY A 1 95 ? 0.073 -11.596 -22.925 1.00 82.25 95 GLY A N 1
ATOM 725 C CA . GLY A 1 95 ? 1.498 -11.377 -23.170 1.00 82.25 95 GLY A CA 1
ATOM 726 C C . GLY A 1 95 ? 2.194 -12.584 -23.802 1.00 82.25 95 GLY A C 1
ATOM 727 O O . GLY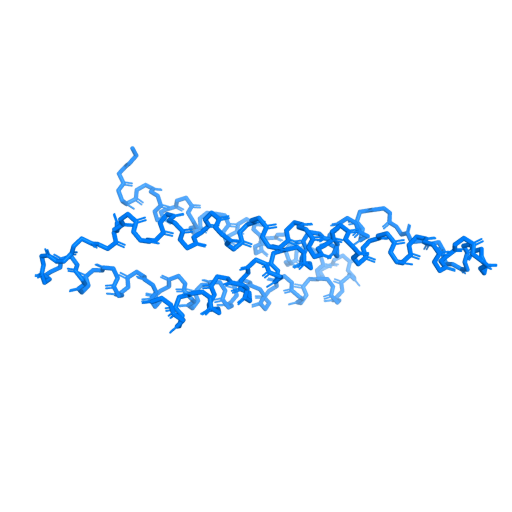 A 1 95 ? 3.112 -12.408 -24.595 1.00 82.25 95 GLY A O 1
ATOM 728 N N . SER A 1 96 ? 1.736 -13.808 -23.521 1.00 81.69 96 SER A N 1
ATOM 729 C CA . SER A 1 96 ? 2.289 -15.017 -24.149 1.00 81.69 96 SER A CA 1
ATOM 730 C C . SER A 1 96 ? 1.992 -15.132 -25.649 1.00 81.69 96 SER A C 1
ATOM 732 O O . SER A 1 96 ? 2.736 -15.812 -26.348 1.00 81.69 96 SER A O 1
ATOM 734 N N . ILE A 1 97 ? 0.948 -14.461 -26.152 1.00 87.00 97 ILE A N 1
ATOM 735 C CA . ILE A 1 97 ? 0.568 -14.499 -27.575 1.00 87.00 97 ILE A CA 1
ATOM 736 C C . ILE A 1 97 ? 1.438 -13.543 -28.398 1.00 87.00 97 ILE A C 1
ATOM 738 O O . ILE A 1 97 ? 1.873 -13.896 -29.491 1.00 87.00 97 ILE A O 1
ATOM 742 N N . TRP A 1 98 ? 1.691 -12.341 -27.878 1.00 81.38 98 TRP A N 1
ATOM 743 C CA . TRP A 1 98 ? 2.461 -11.305 -28.577 1.00 81.38 98 TRP A CA 1
ATOM 744 C C . TRP A 1 98 ? 3.960 -11.325 -28.256 1.00 81.38 98 TRP A C 1
ATOM 746 O O . TRP A 1 98 ? 4.749 -10.754 -28.997 1.00 81.38 98 TRP A O 1
ATOM 756 N N . GLY A 1 99 ? 4.370 -12.029 -27.199 1.00 71.31 99 GLY A N 1
ATOM 757 C CA . GLY A 1 99 ? 5.746 -12.003 -26.713 1.00 71.31 99 GLY A CA 1
ATOM 758 C C . GLY A 1 99 ? 6.058 -10.734 -25.900 1.00 71.31 99 GLY A C 1
ATOM 759 O O . GLY A 1 99 ? 5.275 -9.781 -25.871 1.00 71.31 99 GLY A O 1
ATOM 760 N N . PRO A 1 100 ? 7.181 -10.715 -25.159 1.00 70.31 100 PRO A N 1
ATOM 761 C CA . PRO A 1 100 ? 7.558 -9.569 -24.339 1.00 70.31 100 PRO A CA 1
ATOM 762 C C . PRO A 1 100 ? 8.073 -8.409 -25.207 1.00 70.31 100 PRO A C 1
ATOM 764 O O . PRO A 1 100 ? 9.248 -8.352 -25.554 1.00 70.31 100 PRO A O 1
ATOM 767 N N . GLU A 1 101 ? 7.190 -7.458 -25.506 1.00 69.38 101 GLU A N 1
ATOM 768 C CA . GLU A 1 101 ? 7.495 -6.244 -26.288 1.00 69.38 101 GLU A CA 1
ATOM 769 C C . GLU A 1 101 ? 8.273 -5.177 -25.492 1.00 69.38 101 GLU A C 1
ATOM 771 O O . GLU A 1 101 ? 8.888 -4.278 -26.062 1.00 69.38 101 GLU A O 1
ATOM 776 N N . THR A 1 102 ? 8.249 -5.233 -24.153 1.00 69.50 102 THR A N 1
ATOM 777 C CA . THR A 1 102 ? 8.866 -4.201 -23.302 1.00 69.50 102 THR A CA 1
ATOM 778 C C . THR A 1 102 ? 9.704 -4.800 -22.178 1.00 69.50 102 THR A C 1
ATOM 780 O O . THR A 1 102 ? 9.246 -5.641 -21.404 1.00 69.50 102 THR A O 1
ATOM 783 N N . MET A 1 103 ? 10.950 -4.333 -22.050 1.00 76.25 103 MET A N 1
ATOM 784 C CA . MET A 1 103 ? 11.773 -4.608 -20.872 1.00 76.25 103 MET A CA 1
ATOM 785 C C . MET A 1 103 ? 11.276 -3.752 -19.709 1.00 76.25 103 MET A C 1
ATOM 787 O O . MET A 1 103 ? 11.526 -2.548 -19.648 1.00 76.25 103 MET A O 1
ATOM 791 N N . VAL A 1 104 ? 10.570 -4.380 -18.773 1.00 71.25 104 VAL A N 1
ATOM 792 C CA . VAL A 1 104 ? 10.088 -3.715 -17.561 1.00 71.25 104 VAL A CA 1
ATOM 793 C C . VAL A 1 104 ? 11.076 -3.962 -16.428 1.00 71.25 104 VAL A C 1
ATOM 795 O O . VAL A 1 104 ? 11.467 -5.097 -16.166 1.00 71.25 104 VAL A O 1
ATOM 798 N N . ASN A 1 105 ? 11.470 -2.902 -15.721 1.00 82.81 105 ASN A N 1
ATOM 799 C CA . ASN A 1 105 ? 12.262 -3.050 -14.506 1.00 82.81 105 ASN A CA 1
ATOM 800 C C . ASN A 1 105 ? 11.439 -3.831 -13.451 1.00 82.81 105 ASN A C 1
ATOM 802 O O . ASN A 1 105 ? 10.342 -3.376 -13.105 1.00 82.81 105 ASN A O 1
ATOM 806 N N . PRO A 1 106 ? 11.949 -4.953 -12.902 1.00 79.75 106 PRO A N 1
ATOM 807 C CA . PRO A 1 106 ? 11.212 -5.777 -11.942 1.00 79.75 106 PRO A CA 1
ATOM 808 C C . PRO A 1 106 ? 10.734 -5.016 -10.701 1.00 79.75 106 PRO A C 1
ATOM 810 O O . PRO A 1 106 ? 9.640 -5.280 -10.209 1.00 79.75 106 PRO A O 1
ATOM 813 N N . TYR A 1 107 ? 11.508 -4.040 -10.218 1.00 79.38 107 TYR A N 1
ATOM 814 C CA . TYR A 1 107 ? 11.134 -3.230 -9.056 1.00 79.38 107 TYR A CA 1
ATOM 815 C C . TYR A 1 107 ? 9.948 -2.309 -9.359 1.00 79.38 107 TYR A C 1
ATOM 817 O O . TYR A 1 107 ? 9.035 -2.188 -8.541 1.00 79.38 107 TYR A O 1
ATOM 825 N N . ASN A 1 108 ? 9.917 -1.713 -10.554 1.00 80.00 108 ASN A N 1
ATOM 826 C CA . ASN A 1 108 ? 8.798 -0.874 -10.987 1.00 80.00 108 ASN A CA 1
ATOM 827 C C . ASN A 1 108 ? 7.537 -1.716 -11.200 1.00 80.00 108 ASN A C 1
ATOM 829 O O . ASN A 1 108 ? 6.458 -1.327 -10.753 1.00 80.00 108 ASN A O 1
ATOM 833 N N . LEU A 1 109 ? 7.678 -2.886 -11.829 1.00 82.62 109 LEU A N 1
ATOM 834 C CA . LEU A 1 109 ? 6.571 -3.816 -12.040 1.00 82.62 109 LEU A CA 1
ATOM 835 C C . LEU A 1 109 ? 5.974 -4.275 -10.705 1.00 82.62 109 LEU A C 1
ATOM 837 O O . LEU A 1 109 ? 4.763 -4.197 -10.511 1.00 82.62 109 LEU A O 1
ATOM 841 N N . LEU A 1 110 ? 6.823 -4.684 -9.761 1.00 83.12 110 LEU A N 1
ATOM 842 C CA . LEU A 1 110 ? 6.393 -5.114 -8.433 1.00 83.12 110 LEU A CA 1
ATOM 843 C C . LEU A 1 110 ? 5.694 -3.976 -7.677 1.00 83.12 110 LEU A C 1
ATOM 845 O O . LEU A 1 110 ? 4.646 -4.200 -7.070 1.00 83.12 110 LEU A O 1
ATOM 849 N N . GLY A 1 111 ? 6.215 -2.749 -7.768 1.00 82.94 111 GLY A N 1
ATOM 850 C CA .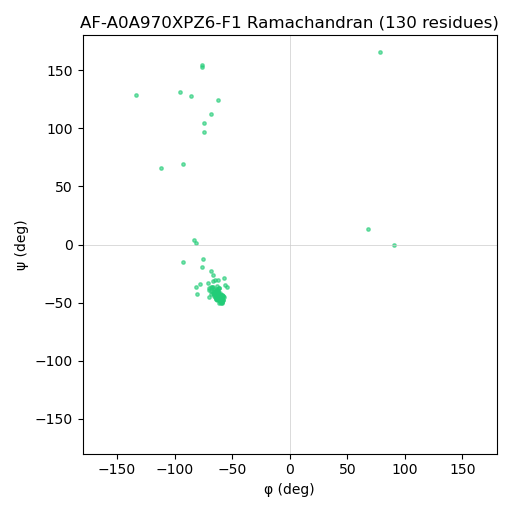 GLY A 1 111 ? 5.571 -1.562 -7.203 1.00 82.94 111 GLY A CA 1
ATOM 851 C C . GLY A 1 111 ? 4.165 -1.325 -7.766 1.00 82.94 111 GLY A C 1
ATOM 852 O O . GLY A 1 111 ? 3.227 -1.104 -6.999 1.00 82.94 111 GLY A O 1
ATOM 853 N N . ILE A 1 112 ? 3.994 -1.443 -9.085 1.00 85.25 112 ILE A N 1
ATOM 854 C CA . ILE A 1 112 ? 2.688 -1.320 -9.752 1.00 85.25 112 ILE A CA 1
ATOM 855 C C . ILE A 1 112 ? 1.741 -2.440 -9.305 1.00 85.25 112 ILE A C 1
ATOM 857 O O . ILE A 1 112 ? 0.587 -2.167 -8.976 1.00 85.25 112 ILE A O 1
ATOM 861 N N . CYS A 1 113 ? 2.219 -3.685 -9.231 1.00 89.38 113 CYS A N 1
ATOM 862 C CA . CYS A 1 113 ? 1.427 -4.822 -8.761 1.00 89.38 113 CYS A CA 1
ATOM 863 C C . CYS A 1 113 ? 0.919 -4.614 -7.328 1.00 89.38 113 CYS A C 1
ATOM 865 O O . CYS A 1 113 ? -0.269 -4.806 -7.064 1.00 89.38 113 CYS A O 1
ATOM 867 N N . LEU A 1 114 ? 1.791 -4.180 -6.413 1.00 89.00 114 LEU A N 1
ATOM 868 C CA . LEU A 1 114 ? 1.408 -3.889 -5.031 1.00 89.00 114 LEU A CA 1
ATOM 869 C C . LEU A 1 114 ? 0.415 -2.726 -4.946 1.00 89.00 114 LEU A C 1
ATOM 871 O O . LEU A 1 114 ? -0.566 -2.814 -4.207 1.00 89.00 114 LEU A O 1
ATOM 875 N N . ALA A 1 115 ? 0.634 -1.656 -5.714 1.00 87.50 115 ALA A N 1
ATOM 876 C CA . ALA A 1 115 ? -0.277 -0.517 -5.758 1.00 87.50 115 ALA A CA 1
ATOM 877 C C . ALA A 1 115 ? -1.669 -0.926 -6.262 1.00 87.50 115 ALA A C 1
ATOM 879 O O . ALA A 1 115 ? -2.676 -0.560 -5.656 1.00 87.50 115 ALA A O 1
ATOM 880 N N . LEU A 1 116 ? -1.732 -1.734 -7.323 1.00 91.31 116 LEU A N 1
ATOM 881 C CA . LEU A 1 116 ? -2.985 -2.227 -7.893 1.00 91.31 116 LEU A CA 1
ATOM 882 C C . LEU A 1 116 ? -3.720 -3.154 -6.917 1.00 91.31 116 LEU A C 1
ATOM 884 O O . LEU A 1 116 ? -4.928 -3.008 -6.728 1.00 91.31 116 LEU A O 1
ATOM 888 N N . LEU A 1 117 ? -3.001 -4.055 -6.241 1.00 91.88 117 LEU A N 1
ATOM 889 C CA . LEU A 1 117 ? -3.572 -4.920 -5.206 1.00 91.88 117 LEU A CA 1
ATOM 890 C C . LEU A 1 117 ? -4.154 -4.100 -4.041 1.00 91.88 117 LEU A C 1
ATOM 892 O O . LEU A 1 117 ? -5.274 -4.363 -3.594 1.00 91.88 117 LEU A O 1
ATOM 896 N N . MET A 1 118 ? -3.422 -3.083 -3.578 1.00 90.38 118 MET A N 1
ATOM 897 C CA . MET A 1 118 ? -3.883 -2.166 -2.532 1.00 90.38 118 MET A CA 1
ATOM 898 C C . MET A 1 118 ? -5.113 -1.364 -2.967 1.00 90.38 118 MET A C 1
ATOM 900 O O . MET A 1 118 ? -6.047 -1.202 -2.181 1.00 90.38 118 MET A O 1
ATOM 904 N N . LEU A 1 119 ? -5.144 -0.893 -4.213 1.00 90.88 119 LEU A N 1
ATOM 905 C CA . LEU A 1 119 ? -6.276 -0.155 -4.769 1.00 90.88 119 LEU A CA 1
ATOM 906 C C . LEU A 1 119 ? -7.523 -1.046 -4.833 1.00 90.88 119 LEU A C 1
ATOM 908 O O . LEU A 1 119 ? -8.577 -0.652 -4.333 1.00 90.88 119 LEU A O 1
ATOM 912 N N . LEU A 1 120 ? -7.392 -2.277 -5.341 1.00 90.94 120 LEU A N 1
ATOM 913 C CA . LEU A 1 120 ? -8.478 -3.263 -5.344 1.00 90.94 120 LEU A CA 1
ATOM 914 C C . LEU A 1 120 ? -9.003 -3.527 -3.932 1.00 90.94 120 LEU A C 1
ATOM 916 O O . LEU A 1 120 ? -10.216 -3.540 -3.722 1.00 90.94 120 LEU A O 1
ATOM 920 N N . TYR A 1 121 ? -8.106 -3.702 -2.959 1.00 91.94 121 TYR A N 1
ATOM 921 C CA . TYR A 1 121 ? -8.498 -3.879 -1.563 1.00 91.94 121 TYR A CA 1
ATOM 922 C C . TYR A 1 121 ? -9.318 -2.691 -1.048 1.00 91.94 121 TYR A C 1
ATOM 924 O O . TYR A 1 121 ? -10.385 -2.898 -0.475 1.00 91.94 121 TYR A O 1
ATOM 932 N N . ILE A 1 122 ? -8.865 -1.455 -1.286 1.00 88.50 122 ILE A N 1
ATOM 933 C CA . ILE A 1 122 ? -9.581 -0.242 -0.865 1.00 88.50 122 ILE A CA 1
ATOM 934 C C . ILE A 1 122 ? -10.967 -0.180 -1.521 1.00 88.50 122 ILE A C 1
ATOM 936 O O . ILE A 1 122 ? -11.958 0.043 -0.823 1.00 88.50 122 ILE A O 1
ATOM 940 N N . CYS A 1 123 ? -11.062 -0.427 -2.830 1.00 89.06 123 CYS A N 1
ATOM 941 C CA . CYS A 1 123 ? -12.336 -0.444 -3.549 1.00 89.06 123 CYS A CA 1
ATOM 942 C C . CYS A 1 123 ? -13.309 -1.475 -2.967 1.00 89.06 123 CYS A C 1
ATOM 944 O O . CYS A 1 123 ? -14.452 -1.131 -2.659 1.00 89.06 123 CYS A O 1
ATOM 946 N N . PHE A 1 124 ? -12.865 -2.719 -2.762 1.00 89.94 124 PHE A N 1
ATOM 947 C CA . PHE A 1 124 ? -13.720 -3.754 -2.180 1.00 89.94 124 PHE A CA 1
ATOM 948 C C . PHE A 1 124 ? -14.078 -3.468 -0.725 1.00 89.94 124 PHE A C 1
ATOM 950 O O . PHE A 1 124 ? -15.213 -3.716 -0.322 1.00 89.94 124 PHE A O 1
ATOM 957 N N . TYR A 1 125 ? -13.156 -2.905 0.055 1.00 89.81 125 TYR A N 1
ATOM 958 C CA . TYR A 1 125 ? -13.415 -2.526 1.439 1.00 89.81 125 TYR A CA 1
ATOM 959 C C . TYR A 1 125 ? -14.549 -1.500 1.526 1.00 89.81 125 TYR A C 1
ATOM 961 O O . TYR A 1 125 ? -15.512 -1.715 2.261 1.00 89.81 125 TYR A O 1
ATOM 969 N N . TYR A 1 126 ? -14.486 -0.421 0.739 1.00 87.12 126 TYR A N 1
ATOM 970 C CA . TYR A 1 126 ? -15.550 0.587 0.719 1.00 87.12 126 TYR A CA 1
ATOM 971 C C . TYR A 1 126 ? -16.857 0.055 0.126 1.00 87.12 126 TYR A C 1
ATOM 973 O O . TYR A 1 126 ? -17.926 0.372 0.644 1.00 87.12 126 TYR A O 1
ATOM 981 N N . TYR A 1 127 ? -16.784 -0.798 -0.898 1.00 89.75 127 TYR A N 1
ATOM 982 C CA . TYR A 1 127 ? -17.962 -1.457 -1.461 1.00 89.75 127 TYR A CA 1
ATOM 983 C C . TYR A 1 127 ? -18.704 -2.301 -0.413 1.00 89.75 127 TYR A C 1
ATOM 985 O O . TYR A 1 127 ? -19.916 -2.162 -0.244 1.00 89.75 127 TYR A O 1
ATOM 993 N N . TYR A 1 128 ? -17.990 -3.150 0.332 1.00 87.50 128 TYR A N 1
ATOM 994 C CA . TYR A 1 128 ? -18.601 -3.981 1.371 1.00 87.50 128 TYR A CA 1
ATOM 995 C C . TYR A 1 128 ? -19.045 -3.171 2.589 1.00 87.50 128 TYR A C 1
ATOM 997 O O . TYR A 1 128 ? -20.070 -3.508 3.173 1.00 87.50 128 TYR A O 1
ATOM 1005 N N . ASN A 1 129 ? -18.330 -2.100 2.937 1.00 86.12 129 ASN A N 1
ATOM 1006 C CA . ASN A 1 129 ? -18.722 -1.196 4.017 1.00 86.12 129 ASN A CA 1
ATOM 1007 C C . ASN A 1 129 ? -20.003 -0.408 3.708 1.00 86.12 129 ASN A C 1
ATOM 1009 O O . ASN A 1 129 ? -20.733 -0.064 4.625 1.00 86.12 129 ASN A O 1
ATOM 1013 N N . TRP A 1 130 ? -20.268 -0.091 2.437 1.00 81.75 130 TRP A N 1
ATOM 1014 C CA . TRP A 1 130 ? -21.534 0.533 2.044 1.00 81.75 130 TRP A CA 1
ATOM 1015 C C . TRP A 1 130 ? -22.688 -0.475 1.982 1.00 81.75 130 TRP A C 1
ATOM 1017 O O . TRP A 1 130 ? -23.829 -0.129 2.272 1.00 81.75 130 TRP A O 1
ATOM 1027 N N . LYS A 1 131 ? -22.398 -1.720 1.588 1.00 82.00 131 LYS A N 1
ATOM 1028 C CA . LYS A 1 131 ? -23.414 -2.754 1.361 1.00 82.00 131 LYS A CA 1
ATOM 1029 C C . LYS A 1 131 ? -23.898 -3.454 2.634 1.00 82.00 131 LYS A C 1
ATOM 1031 O O . LYS A 1 131 ? -25.054 -3.868 2.677 1.00 82.00 131 LYS A O 1
ATOM 1036 N N . MET A 1 132 ? -23.009 -3.689 3.597 1.00 70.25 132 MET A N 1
ATOM 1037 C CA . MET A 1 132 ? -23.344 -4.286 4.897 1.00 70.25 132 MET A CA 1
ATOM 1038 C C . MET A 1 132 ? -23.633 -3.183 5.867 1.00 70.25 132 MET A C 1
ATOM 1040 O O . MET A 1 132 ? -24.620 -3.306 6.623 1.00 70.25 132 MET A O 1
#

Secondary structure (DSSP, 8-state):
--HHHHHHHHHHHHHH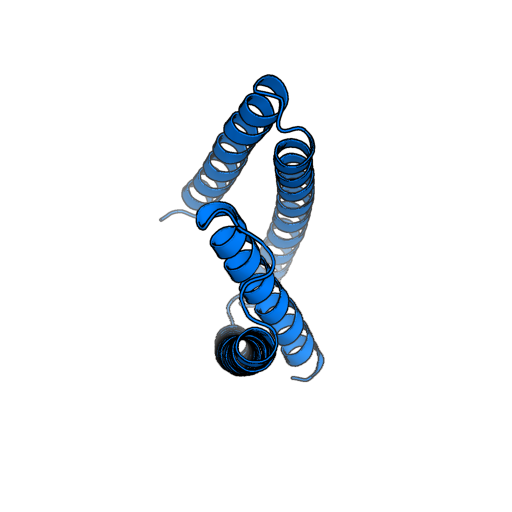HHHHHHHHHHTT-HHHHHHHHHHHHHHHHHHHHHHHHHHHHHHTT--SS-HHHHHHHHHHHHHHHHHHHHHHHHHHHHHHHH---S---HHHHHHHHHHHHHHHHHHHHHHHHHH-

Nearest PDB structures (foldseek):
  5fn5-assembly1_C  TM=3.253E-01  e=9.884E+00  Homo sapiens

Mean predicted aligned error: 7.9 Å